Protein AF-A0A6V8PDF4-F1 (afdb_monomer_lite)

Secondary structure (DSSP, 8-state):
-------TT----------B----SSEEEEEEEE-TTS-EEEEEEEEE-PPSSGGGGGG-HHHHGGGTT--GGG-SBGGGTSSBPPPTT-HHHHHHHHHHHHHHHHHHHHHHHTT--

Foldseek 3Di:
DDDDDDDPDDPPPPFDFDWDWDQDQFQGTKTWGAGLVQFTQWIARPDGDDDPDQLVCCRPVVQRCQRGRDHLVQLADVVVVHRHDARVPNNVSSRRVSVVNSVVSVVVNVVSVVPDD

Organism: NCBI:txid2754717

Sequence (117 aa):
SWPSASLPNLSFRSVHPRFGHLIYQGCKSIAVGIGGDGIIKGVRIISHAETPGLGSRITDEEFLRQFEGKRLEELRLAKEGGTIEAITGATISTQAVTTAVGDKAKELMELLTEGMP

InterPro domains:
  IPR007329 FMN-binding [PF04205] (29-103)
  IPR007329 FMN-binding [SM00900] (26-108)
  IPR010209 Ion-translocating oxidoreductase complex, subunit RnfG/RsxG [PTHR36118] (24-106)

Radius of gyration: 16.57 Å; chains: 1; bounding box: 50×34×30 Å

pLDDT: mean 75.72, std 21.13, range [26.88, 95.69]

Structure (mmCIF, N/CA/C/O backbone):
data_AF-A0A6V8PDF4-F1
#
_entry.id   AF-A0A6V8PDF4-F1
#
loop_
_atom_site.group_PDB
_atom_site.id
_atom_site.type_symbol
_atom_site.label_atom_id
_atom_site.label_alt_id
_atom_site.label_comp_id
_atom_site.label_asym_id
_atom_site.label_entity_id
_atom_site.label_seq_id
_atom_site.pdbx_PDB_ins_code
_atom_site.Cartn_x
_atom_site.Cartn_y
_atom_site.Cartn_z
_atom_site.occupancy
_atom_site.B_iso_or_equiv
_atom_site.auth_seq_id
_atom_site.auth_comp_id
_atom_site.auth_asym_id
_atom_site.auth_atom_id
_atom_site.pdbx_PDB_model_num
ATOM 1 N N . SER A 1 1 ? -28.609 -25.020 -2.300 1.00 42.91 1 SER A N 1
ATOM 2 C CA . SER A 1 1 ? -29.701 -24.915 -1.311 1.00 42.91 1 SER A CA 1
ATOM 3 C C . SER A 1 1 ? -29.099 -25.016 0.081 1.00 42.91 1 SER A C 1
ATOM 5 O O . SER A 1 1 ? -28.512 -26.037 0.404 1.00 42.91 1 SER A O 1
ATOM 7 N N . TRP A 1 2 ? -29.165 -23.930 0.851 1.00 26.88 2 TRP A N 1
ATOM 8 C CA . TRP A 1 2 ? -28.723 -23.817 2.250 1.00 26.88 2 TRP A CA 1
ATOM 9 C C . TRP A 1 2 ? -29.932 -23.368 3.092 1.00 26.88 2 TRP A C 1
ATOM 11 O O . TRP A 1 2 ? -30.800 -22.686 2.540 1.00 26.88 2 TRP A O 1
ATOM 21 N N . PRO A 1 3 ? -30.056 -23.779 4.367 1.00 37.69 3 PRO A N 1
ATOM 22 C CA . PRO A 1 3 ? -31.310 -23.666 5.100 1.00 37.69 3 PRO A CA 1
ATOM 23 C C . PRO A 1 3 ? -31.564 -22.237 5.589 1.00 37.69 3 PRO A C 1
ATOM 25 O O . PRO A 1 3 ? -30.674 -21.553 6.089 1.00 37.69 3 PRO A O 1
ATOM 28 N N . SER A 1 4 ? -32.819 -21.813 5.452 1.00 46.00 4 SER A N 1
ATOM 29 C CA . SER A 1 4 ? -33.378 -20.624 6.089 1.00 46.00 4 SER A CA 1
ATOM 30 C C . SER A 1 4 ? -33.492 -20.876 7.594 1.00 46.00 4 SER A C 1
ATOM 32 O O . SER A 1 4 ? -34.210 -21.780 8.016 1.00 46.00 4 SER A O 1
ATOM 34 N N . ALA A 1 5 ? -32.786 -20.084 8.397 1.00 35.16 5 ALA A N 1
ATOM 35 C CA . ALA A 1 5 ? -33.037 -19.956 9.826 1.00 35.16 5 ALA A CA 1
ATOM 36 C C . ALA A 1 5 ? -33.206 -18.466 10.142 1.00 35.16 5 ALA A C 1
ATOM 38 O O . ALA A 1 5 ? -32.256 -17.686 10.105 1.00 35.16 5 ALA A O 1
ATOM 39 N N . SER A 1 6 ? -34.452 -18.072 10.392 1.00 42.47 6 SER A N 1
ATOM 40 C CA . SER A 1 6 ? -34.841 -16.739 10.839 1.00 42.47 6 SER A CA 1
ATOM 41 C C . SER A 1 6 ? -34.505 -16.570 12.321 1.00 42.47 6 SER A C 1
ATOM 43 O O . SER A 1 6 ? -35.117 -17.222 13.168 1.00 42.47 6 SER A O 1
ATOM 45 N N . LEU A 1 7 ? -33.570 -15.676 12.639 1.00 40.62 7 LEU A N 1
ATOM 46 C CA . LEU A 1 7 ? -33.390 -15.149 13.991 1.00 40.62 7 LEU A CA 1
ATOM 47 C C . LEU A 1 7 ? -33.994 -13.737 14.043 1.00 40.62 7 LEU A C 1
ATOM 49 O O . LEU A 1 7 ? -33.633 -12.903 13.207 1.00 40.62 7 LEU A O 1
ATOM 53 N N . PRO A 1 8 ? -34.916 -13.444 14.976 1.00 39.72 8 PRO A N 1
ATOM 54 C CA . PRO A 1 8 ? -35.477 -12.110 15.107 1.00 39.72 8 PRO A CA 1
ATOM 55 C C . PRO A 1 8 ? -34.401 -11.181 15.685 1.00 39.72 8 PRO A C 1
ATOM 57 O O . PRO A 1 8 ? -33.786 -11.500 16.701 1.00 39.72 8 PRO A O 1
ATOM 60 N N . ASN A 1 9 ? -34.201 -10.034 15.025 1.00 33.22 9 ASN A N 1
ATOM 61 C CA . ASN A 1 9 ? -33.393 -8.872 15.446 1.00 33.22 9 ASN A CA 1
ATOM 62 C C . ASN A 1 9 ? -31.969 -8.736 14.870 1.00 33.22 9 ASN A C 1
ATOM 64 O O . ASN A 1 9 ? -31.211 -7.892 15.343 1.00 33.22 9 ASN A O 1
ATOM 68 N N . LEU A 1 10 ? -31.615 -9.455 13.799 1.00 30.91 10 LEU A N 1
ATOM 69 C CA . LEU A 1 10 ? -30.426 -9.124 13.002 1.00 30.91 10 LEU A CA 1
ATOM 70 C C . LEU A 1 10 ? -30.843 -8.493 11.668 1.00 30.91 10 LEU A C 1
ATOM 72 O O . LEU A 1 10 ? -31.258 -9.184 10.740 1.00 30.91 10 LEU A O 1
ATOM 76 N N . SER A 1 11 ? -30.715 -7.169 11.549 1.00 31.81 11 SER A N 1
ATOM 77 C CA . SER A 1 11 ? -30.691 -6.518 10.237 1.00 31.81 11 SER A CA 1
ATOM 78 C C . SER A 1 11 ? -29.396 -6.935 9.534 1.00 31.81 11 SER A C 1
ATOM 80 O O . SER A 1 11 ? -28.364 -6.278 9.671 1.00 31.81 11 SER A O 1
ATOM 82 N N . PHE A 1 12 ? -29.437 -8.037 8.782 1.00 30.06 12 PHE A N 1
ATOM 83 C CA . PHE A 1 12 ? -28.414 -8.363 7.791 1.00 30.06 12 PHE A CA 1
ATOM 84 C C . PHE A 1 12 ? -28.467 -7.309 6.680 1.00 30.06 12 PHE A C 1
ATOM 86 O O . PHE A 1 12 ? -29.086 -7.502 5.635 1.00 30.06 12 PHE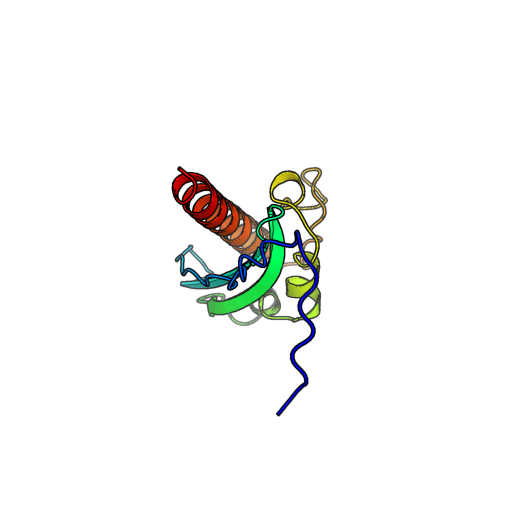 A O 1
ATOM 93 N N . ARG A 1 13 ? -27.801 -6.169 6.883 1.00 30.73 13 ARG A N 1
ATOM 94 C CA . ARG A 1 13 ? -27.408 -5.322 5.758 1.00 30.73 13 ARG A CA 1
ATOM 95 C C . ARG A 1 13 ? -26.190 -6.009 5.150 1.00 30.73 13 ARG A C 1
ATOM 97 O O . ARG A 1 13 ? -25.105 -5.978 5.718 1.00 30.73 13 ARG A O 1
ATOM 104 N N . SER A 1 14 ? -26.404 -6.729 4.049 1.00 30.14 14 SER A N 1
ATOM 105 C CA . SER A 1 14 ? -25.333 -7.357 3.276 1.00 30.14 14 SER A CA 1
ATOM 106 C C . SER A 1 14 ? -24.377 -6.265 2.796 1.00 30.14 14 SER A C 1
ATOM 108 O O . SER A 1 14 ? -24.664 -5.548 1.833 1.00 30.14 14 SER A O 1
ATOM 110 N N . VAL A 1 15 ? -23.271 -6.084 3.518 1.00 33.94 15 VAL A N 1
ATOM 111 C CA . VAL A 1 15 ? -22.233 -5.125 3.151 1.00 33.94 15 VAL A CA 1
ATOM 112 C C . VAL A 1 15 ? -21.466 -5.741 1.990 1.00 33.94 15 VAL A C 1
ATOM 114 O O . VAL A 1 15 ? -20.532 -6.516 2.177 1.00 33.94 15 VAL A O 1
ATOM 117 N N . HIS A 1 16 ? -21.928 -5.467 0.774 1.00 37.72 16 HIS A N 1
ATOM 118 C CA . HIS A 1 16 ? -21.199 -5.835 -0.428 1.00 37.72 16 HIS A CA 1
ATOM 119 C C . HIS A 1 16 ? -19.928 -4.976 -0.470 1.00 37.72 16 HIS A C 1
ATOM 121 O O . HIS A 1 16 ? -20.054 -3.747 -0.475 1.00 37.72 16 HIS A O 1
ATOM 127 N N . PRO A 1 17 ? -18.719 -5.566 -0.492 1.00 40.38 17 PRO A N 1
ATOM 128 C CA . PRO A 1 17 ? -17.501 -4.795 -0.695 1.00 40.38 17 PRO A CA 1
ATOM 129 C C . PRO A 1 17 ? -17.609 -4.096 -2.055 1.00 40.38 17 PRO A C 1
ATOM 131 O O . PRO A 1 17 ? -17.641 -4.746 -3.101 1.00 40.38 17 PRO A O 1
ATOM 134 N N . ARG A 1 18 ? -17.743 -2.766 -2.048 1.00 47.59 18 ARG A N 1
ATOM 135 C CA . ARG A 1 18 ? -17.804 -1.971 -3.277 1.00 47.59 18 ARG A CA 1
ATOM 136 C C . ARG A 1 18 ? -16.384 -1.636 -3.707 1.00 47.59 18 ARG A C 1
ATOM 138 O O . ARG A 1 18 ? -15.701 -0.863 -3.047 1.00 47.59 18 ARG A O 1
ATOM 145 N N . PHE A 1 19 ? -15.946 -2.237 -4.808 1.00 46.69 19 PHE A N 1
ATOM 146 C CA . PHE A 1 19 ? -14.676 -1.912 -5.446 1.00 46.69 19 PHE A CA 1
ATOM 147 C C . PHE A 1 19 ? -14.785 -0.550 -6.130 1.00 46.69 19 PHE A C 1
ATOM 149 O O . PHE A 1 19 ? -15.697 -0.334 -6.926 1.00 46.69 19 PHE A O 1
ATOM 156 N N . GLY A 1 20 ? -13.850 0.357 -5.866 1.00 46.69 20 GLY A N 1
ATOM 157 C CA . GLY A 1 20 ? -13.689 1.556 -6.682 1.00 46.69 20 GLY A CA 1
ATOM 158 C C . GLY A 1 20 ? -12.267 1.672 -7.224 1.00 46.69 20 GLY A C 1
ATOM 159 O O . GLY A 1 20 ? -11.347 1.058 -6.693 1.00 46.69 20 GLY A O 1
ATOM 160 N N . HIS A 1 21 ? -12.104 2.501 -8.253 1.00 45.97 21 HIS A N 1
ATOM 161 C CA . HIS A 1 21 ? -10.873 2.678 -9.025 1.00 45.97 21 HIS A CA 1
ATOM 162 C C . HIS A 1 21 ? -10.306 4.098 -8.846 1.00 45.97 21 HIS A C 1
ATOM 164 O O . HIS A 1 21 ? -11.088 5.046 -8.867 1.00 45.97 21 HIS A O 1
ATOM 170 N N . LEU A 1 22 ? -8.985 4.248 -8.681 1.00 48.34 22 LEU A N 1
ATOM 171 C CA . LEU A 1 22 ? -8.249 5.528 -8.701 1.00 48.34 22 LEU A CA 1
ATOM 172 C C . LEU A 1 22 ? -6.906 5.363 -9.437 1.00 48.34 22 LEU A C 1
ATOM 174 O O . LEU A 1 22 ? -6.357 4.259 -9.465 1.00 48.34 22 LEU A O 1
ATOM 178 N N . ILE A 1 23 ? -6.400 6.463 -10.011 1.00 40.97 23 ILE A N 1
ATOM 179 C CA . ILE A 1 23 ? -5.175 6.539 -10.827 1.00 40.97 23 ILE A CA 1
ATOM 180 C C . ILE A 1 23 ? -4.146 7.436 -10.117 1.00 40.97 23 ILE A C 1
ATOM 182 O O . ILE A 1 23 ? -4.439 8.600 -9.857 1.00 40.97 23 ILE A O 1
ATOM 186 N N . TYR A 1 24 ? -2.938 6.932 -9.841 1.00 51.66 24 TYR A N 1
ATOM 187 C CA . TYR A 1 24 ? -1.809 7.697 -9.285 1.00 51.66 24 TYR A CA 1
ATOM 188 C C . TYR A 1 24 ? -0.527 7.479 -10.114 1.00 51.66 24 TYR A C 1
ATOM 190 O O . TYR A 1 24 ? -0.378 6.472 -10.809 1.00 51.66 24 TYR A O 1
ATOM 198 N N . GLN A 1 25 ? 0.421 8.422 -10.079 1.00 44.78 25 GLN A N 1
ATOM 199 C CA . GLN A 1 25 ? 1.682 8.321 -10.828 1.00 44.78 25 GLN A CA 1
ATOM 200 C C . GLN A 1 25 ? 2.487 7.095 -10.353 1.00 44.78 25 GLN A C 1
ATOM 202 O O . GLN A 1 25 ? 2.971 7.060 -9.228 1.00 44.78 25 GLN A O 1
ATOM 207 N N . GLY A 1 26 ? 2.556 6.061 -11.199 1.00 54.03 26 GLY A N 1
ATOM 208 C CA . GLY A 1 26 ? 3.167 4.754 -10.909 1.00 54.03 26 GLY A CA 1
ATOM 209 C C . GLY A 1 26 ? 2.146 3.618 -10.747 1.00 54.03 26 GLY A C 1
ATOM 210 O O . GLY A 1 26 ? 2.342 2.548 -11.314 1.00 54.03 26 GLY A O 1
ATOM 211 N N . CYS A 1 27 ? 1.000 3.855 -10.099 1.00 61.97 27 CYS A N 1
ATOM 212 C CA . CYS A 1 27 ? -0.099 2.889 -9.947 1.00 61.97 27 CYS A CA 1
ATOM 213 C C . CYS A 1 27 ? -1.338 3.388 -10.699 1.00 61.97 27 CYS A C 1
ATOM 215 O O . CYS A 1 27 ? -2.057 4.267 -10.232 1.00 61.97 27 CYS A O 1
ATOM 217 N N . LYS A 1 28 ? -1.591 2.841 -11.891 1.00 67.50 28 LYS A N 1
ATOM 218 C CA . LYS A 1 28 ? -2.674 3.317 -12.761 1.00 67.50 28 LYS A CA 1
ATOM 219 C C . LYS A 1 28 ? -4.052 2.966 -12.215 1.00 67.50 28 LYS A C 1
ATOM 221 O O . LYS A 1 28 ? -5.009 3.665 -12.514 1.00 67.50 28 LYS A O 1
ATOM 226 N N . SER A 1 29 ? -4.164 1.859 -11.488 1.00 78.94 29 SER A N 1
ATOM 227 C CA . SER A 1 29 ? -5.456 1.303 -11.111 1.00 78.94 29 SER A CA 1
ATOM 228 C C . SER A 1 29 ? -5.328 0.401 -9.893 1.00 78.94 29 SER A C 1
ATOM 230 O O . SER A 1 29 ? -4.603 -0.594 -9.936 1.00 78.94 29 SER A O 1
ATOM 232 N N . ILE A 1 30 ? -6.090 0.697 -8.842 1.00 85.56 30 ILE A N 1
ATOM 233 C CA . ILE A 1 30 ? -6.164 -0.110 -7.622 1.00 85.56 30 ILE A CA 1
ATOM 234 C C . ILE A 1 30 ? -7.614 -0.453 -7.287 1.00 85.56 30 ILE A C 1
ATOM 236 O O . ILE A 1 30 ? -8.518 0.349 -7.510 1.00 85.56 30 ILE A O 1
ATOM 240 N N . ALA A 1 31 ? -7.821 -1.654 -6.762 1.00 88.19 31 ALA A N 1
ATOM 241 C CA . ALA A 1 31 ? -9.054 -2.098 -6.140 1.00 88.19 31 ALA A CA 1
ATOM 242 C C . ALA A 1 31 ? -8.829 -2.224 -4.634 1.00 88.19 31 ALA A C 1
ATOM 244 O O . ALA A 1 31 ? -7.909 -2.915 -4.194 1.00 88.19 31 ALA A O 1
ATOM 245 N N . VAL A 1 32 ? -9.699 -1.585 -3.856 1.00 91.06 32 VAL A N 1
ATOM 246 C CA . VAL A 1 32 ? -9.717 -1.667 -2.392 1.00 91.06 32 VA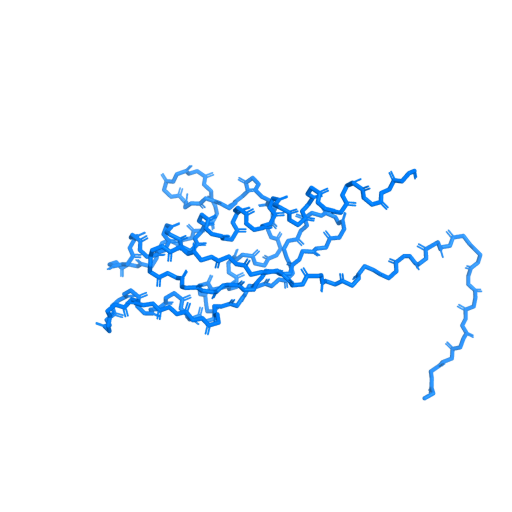L A CA 1
ATOM 247 C C . VAL A 1 32 ? -11.095 -2.149 -1.961 1.00 91.06 32 VAL A C 1
ATOM 249 O O . VAL A 1 32 ? -12.109 -1.612 -2.405 1.00 91.06 32 VAL A O 1
ATOM 252 N N . GLY A 1 33 ? -11.129 -3.181 -1.124 1.00 89.00 33 GLY A N 1
ATOM 253 C CA . GLY A 1 33 ? -12.332 -3.649 -0.449 1.00 89.00 33 GLY A CA 1
ATOM 254 C C . GLY A 1 33 ? -12.333 -3.167 0.995 1.00 89.00 33 GLY A C 1
ATOM 255 O O . GLY A 1 33 ? -11.366 -3.400 1.718 1.00 89.00 33 GLY A O 1
ATOM 256 N N . ILE A 1 34 ? -13.423 -2.538 1.428 1.00 87.69 34 ILE A N 1
ATOM 257 C CA . ILE A 1 34 ? -13.614 -2.073 2.804 1.00 87.69 34 ILE A CA 1
ATOM 258 C C . ILE A 1 34 ? -14.929 -2.617 3.370 1.00 87.69 34 ILE A C 1
ATOM 260 O O . ILE A 1 34 ? -15.921 -2.749 2.650 1.00 87.69 34 ILE A O 1
ATOM 264 N N . GLY A 1 35 ? -14.921 -2.986 4.649 1.00 85.62 35 GLY A N 1
ATOM 265 C CA . GLY A 1 35 ? -16.121 -3.360 5.390 1.00 85.62 35 GLY A CA 1
ATOM 266 C C . GLY A 1 35 ? -16.860 -2.141 5.943 1.00 85.62 35 GLY A C 1
ATOM 267 O O . GLY A 1 35 ? -16.309 -1.049 6.048 1.00 85.62 35 GLY A O 1
ATOM 268 N N . GLY A 1 36 ? -18.117 -2.332 6.348 1.00 82.62 36 GLY A N 1
ATOM 269 C CA . GLY A 1 36 ? -18.923 -1.275 6.984 1.00 82.62 36 GLY A CA 1
ATOM 270 C C . GLY A 1 36 ? -18.405 -0.850 8.366 1.00 82.62 36 GLY A C 1
ATOM 271 O O . GLY A 1 36 ? -18.849 0.148 8.914 1.00 82.62 36 GLY A O 1
ATOM 272 N N . ASP A 1 37 ? -17.451 -1.604 8.910 1.00 83.00 37 ASP A N 1
ATOM 273 C CA . ASP A 1 37 ? -16.667 -1.321 10.112 1.00 83.00 37 ASP A CA 1
ATOM 274 C C . ASP A 1 37 ? -15.481 -0.366 9.856 1.00 83.00 37 ASP A C 1
ATOM 276 O O . ASP A 1 37 ? -14.767 -0.007 10.801 1.00 83.00 37 ASP A O 1
ATOM 280 N N . GLY A 1 38 ? -15.250 0.029 8.597 1.00 83.88 38 GLY A N 1
ATOM 281 C CA . GLY A 1 38 ? -14.109 0.841 8.168 1.00 83.88 38 GLY A CA 1
ATOM 282 C C . GLY A 1 38 ? -12.802 0.051 8.043 1.00 83.88 38 GLY A C 1
ATOM 283 O O . GLY A 1 38 ? -11.734 0.654 7.956 1.00 83.88 38 GLY A O 1
ATOM 284 N N . ILE A 1 39 ? -12.867 -1.287 8.063 1.00 90.50 39 ILE A N 1
ATOM 285 C CA . ILE A 1 39 ? -11.695 -2.168 8.000 1.00 90.50 39 ILE A CA 1
ATOM 286 C C . ILE A 1 39 ? -11.467 -2.638 6.566 1.00 90.50 39 ILE A C 1
ATOM 288 O O . ILE A 1 39 ? -12.384 -3.132 5.903 1.00 90.50 39 ILE A O 1
ATOM 292 N N . ILE A 1 40 ? -10.223 -2.559 6.105 1.00 92.12 40 ILE A N 1
ATOM 293 C CA . ILE A 1 40 ? -9.827 -3.046 4.784 1.00 92.12 40 ILE A CA 1
ATOM 294 C C . ILE A 1 40 ? -9.887 -4.573 4.757 1.00 92.12 40 ILE A C 1
ATOM 296 O O . ILE A 1 40 ? -9.313 -5.261 5.600 1.00 92.12 40 ILE A O 1
ATOM 300 N N . LYS A 1 41 ? -10.599 -5.110 3.769 1.00 92.38 41 LYS A N 1
ATOM 301 C CA . LYS A 1 41 ? -10.773 -6.551 3.546 1.00 92.38 41 LYS A CA 1
ATOM 302 C C . LYS A 1 41 ? -9.845 -7.096 2.463 1.00 92.38 41 LYS A C 1
ATOM 304 O O . LYS A 1 41 ? -9.666 -8.303 2.387 1.00 92.38 41 LYS A O 1
ATOM 309 N N . GLY A 1 42 ? -9.284 -6.230 1.622 1.00 90.75 42 GLY A N 1
ATOM 310 C CA . GLY A 1 42 ? -8.351 -6.638 0.580 1.00 90.75 42 GLY A CA 1
ATOM 311 C C . GLY A 1 42 ? -7.949 -5.495 -0.338 1.00 90.75 42 GLY A C 1
ATOM 312 O O . GLY A 1 42 ? -8.713 -4.552 -0.553 1.00 90.75 42 GLY A O 1
ATOM 313 N N . VAL A 1 43 ? -6.750 -5.613 -0.901 1.00 91.12 43 VAL A N 1
ATOM 314 C CA . VAL A 1 43 ? -6.201 -4.686 -1.892 1.00 91.12 43 VAL A CA 1
ATOM 315 C C . VAL A 1 43 ? -5.659 -5.480 -3.076 1.00 91.12 43 VAL A C 1
ATOM 317 O O . VAL A 1 43 ? -5.046 -6.540 -2.911 1.00 91.12 43 VAL A O 1
ATOM 320 N N . ARG A 1 44 ? -5.893 -4.978 -4.290 1.00 90.62 44 ARG A N 1
ATOM 321 C CA . ARG A 1 44 ? -5.310 -5.508 -5.525 1.00 90.62 44 ARG A CA 1
ATOM 322 C C . ARG A 1 44 ? -4.911 -4.375 -6.456 1.00 90.62 44 ARG A C 1
ATOM 324 O O . ARG A 1 44 ? -5.701 -3.474 -6.719 1.00 90.62 44 ARG A O 1
ATOM 331 N N . ILE A 1 45 ? -3.699 -4.449 -6.992 1.00 88.62 45 ILE A N 1
ATOM 332 C CA . ILE A 1 45 ? -3.249 -3.555 -8.059 1.00 88.62 45 ILE A CA 1
ATOM 333 C C . ILE A 1 45 ? -3.715 -4.150 -9.385 1.00 88.62 45 ILE A C 1
ATOM 335 O O . ILE A 1 45 ? -3.372 -5.279 -9.721 1.00 88.62 45 ILE A O 1
ATOM 339 N N . ILE A 1 46 ? -4.527 -3.396 -10.120 1.00 86.06 46 ILE A N 1
ATOM 340 C CA . ILE A 1 46 ? -5.068 -3.796 -11.425 1.00 86.06 46 ILE A CA 1
ATOM 341 C C . ILE A 1 46 ? -4.081 -3.419 -12.534 1.00 86.06 46 ILE A C 1
ATOM 343 O O . ILE A 1 46 ? -3.927 -4.145 -13.511 1.00 86.06 46 ILE A O 1
ATOM 347 N N . SER A 1 47 ? -3.417 -2.269 -12.405 1.00 82.69 47 SER A N 1
ATOM 348 C CA . SER A 1 47 ? -2.443 -1.802 -13.389 1.00 82.69 47 SER A CA 1
ATOM 349 C C . SER A 1 47 ? -1.451 -0.830 -12.760 1.00 82.69 47 SER A C 1
ATOM 3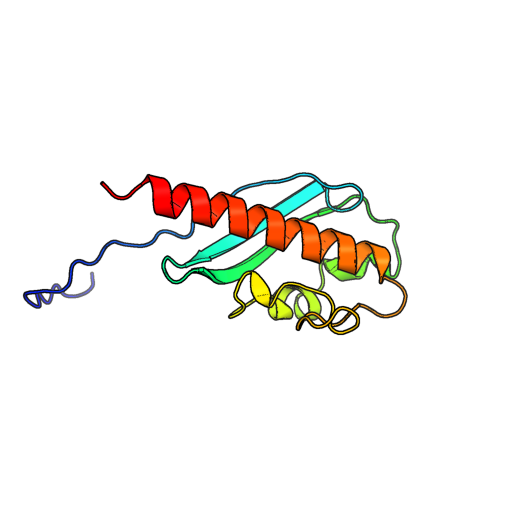51 O O . SER A 1 47 ? -1.827 0.021 -11.953 1.00 82.69 47 SER A O 1
ATOM 353 N N . HIS A 1 48 ? -0.185 -0.926 -13.160 1.00 82.50 48 HIS A N 1
ATOM 354 C CA . HIS A 1 48 ? 0.891 -0.025 -12.756 1.00 82.50 48 HIS A CA 1
ATOM 355 C C . HIS A 1 48 ? 1.768 0.338 -13.964 1.00 82.50 48 HIS A C 1
ATOM 357 O O . HIS A 1 48 ? 1.726 -0.309 -15.010 1.00 82.50 48 HIS A O 1
ATOM 363 N N . ALA A 1 49 ? 2.517 1.428 -13.838 1.00 80.12 49 ALA A N 1
ATOM 364 C CA . ALA A 1 49 ? 3.480 1.927 -14.817 1.00 80.12 49 ALA A CA 1
ATOM 365 C C . ALA A 1 49 ? 4.924 1.877 -14.293 1.00 80.12 49 ALA A C 1
ATOM 367 O O . ALA A 1 49 ? 5.812 2.433 -14.931 1.00 80.12 49 ALA A O 1
ATOM 368 N N . GLU A 1 50 ? 5.145 1.263 -13.126 1.00 75.19 50 GLU A N 1
ATOM 369 C CA . GLU A 1 50 ? 6.477 1.133 -12.534 1.00 75.19 50 GLU A CA 1
ATOM 370 C C . GLU A 1 50 ? 7.469 0.457 -13.481 1.00 75.19 50 GLU A C 1
ATOM 372 O O . GLU A 1 50 ? 7.161 -0.552 -14.122 1.00 75.19 50 GLU A O 1
ATOM 377 N N . THR A 1 51 ? 8.679 1.011 -13.527 1.00 73.69 51 THR A N 1
ATOM 378 C CA . THR A 1 51 ? 9.804 0.433 -14.259 1.00 73.69 51 THR A CA 1
ATOM 379 C C . THR A 1 51 ? 10.113 -0.968 -13.711 1.00 73.69 51 THR A C 1
ATOM 381 O O . THR A 1 51 ? 10.130 -1.145 -12.486 1.00 73.69 51 THR A O 1
ATOM 384 N N . PRO A 1 52 ? 10.388 -1.971 -14.571 1.00 71.69 52 PRO A N 1
ATOM 385 C CA . PRO A 1 52 ? 10.817 -3.291 -14.121 1.00 71.69 52 PRO A CA 1
ATOM 386 C C . PRO A 1 52 ? 11.997 -3.198 -13.148 1.00 71.69 52 PRO A C 1
ATOM 388 O O . PRO A 1 52 ? 12.964 -2.478 -13.396 1.00 71.69 52 PRO A O 1
ATOM 391 N N . GLY A 1 53 ? 11.910 -3.920 -12.033 1.00 77.62 53 GLY A N 1
ATOM 392 C CA . GLY A 1 53 ? 12.866 -3.823 -10.932 1.00 77.62 53 GLY A CA 1
ATOM 393 C C . GLY A 1 53 ? 12.156 -3.794 -9.583 1.00 77.62 53 GLY A C 1
ATOM 394 O O . GLY A 1 53 ? 11.066 -4.344 -9.430 1.00 77.62 53 GLY A O 1
ATOM 395 N N . LEU A 1 54 ? 12.759 -3.138 -8.593 1.00 77.81 54 LEU A N 1
ATOM 396 C CA . LEU A 1 54 ? 12.259 -3.145 -7.214 1.00 77.81 54 LEU A CA 1
ATOM 397 C C . LEU A 1 54 ? 10.851 -2.542 -7.090 1.00 77.81 54 LEU A C 1
ATOM 399 O O . LEU A 1 54 ? 10.043 -3.054 -6.323 1.00 77.81 54 LEU A O 1
ATOM 403 N N . GLY A 1 55 ? 10.538 -1.514 -7.885 1.00 76.12 55 GLY A N 1
ATOM 404 C CA . GLY A 1 55 ? 9.236 -0.840 -7.891 1.00 76.12 55 GLY A CA 1
ATOM 405 C C . GLY A 1 55 ? 8.061 -1.733 -8.291 1.00 76.12 55 GLY A C 1
ATOM 406 O O . GLY A 1 55 ? 6.959 -1.547 -7.792 1.00 76.12 55 GLY A O 1
ATOM 407 N N . SER A 1 56 ? 8.292 -2.760 -9.118 1.00 80.94 56 SER A N 1
ATOM 408 C CA . SER A 1 56 ? 7.244 -3.705 -9.540 1.00 80.94 56 SER A CA 1
ATOM 409 C C . SER A 1 56 ? 6.747 -4.625 -8.419 1.00 80.94 56 SER A C 1
ATOM 411 O O . SER A 1 56 ? 5.628 -5.122 -8.483 1.00 80.94 56 SER A O 1
ATOM 413 N N . ARG A 1 57 ? 7.523 -4.770 -7.338 1.00 88.00 57 ARG A N 1
ATOM 414 C CA . ARG A 1 57 ? 7.182 -5.608 -6.176 1.00 88.00 57 ARG A CA 1
ATOM 415 C C . ARG A 1 57 ? 5.976 -5.105 -5.384 1.00 88.00 57 ARG A C 1
ATOM 417 O O . ARG A 1 57 ? 5.479 -5.797 -4.506 1.00 88.00 57 ARG A O 1
ATOM 424 N N . ILE A 1 58 ? 5.458 -3.920 -5.704 1.00 87.50 58 ILE A N 1
ATOM 425 C CA . ILE A 1 58 ? 4.179 -3.446 -5.166 1.00 87.50 58 ILE A CA 1
ATOM 426 C C . ILE A 1 58 ? 3.001 -4.369 -5.517 1.00 87.50 58 ILE A C 1
ATOM 428 O O . ILE A 1 58 ? 1.956 -4.283 -4.880 1.00 87.50 58 ILE A O 1
ATOM 432 N N . THR A 1 59 ? 3.134 -5.237 -6.525 1.00 89.44 59 THR A N 1
ATOM 433 C CA . THR A 1 59 ? 2.114 -6.242 -6.854 1.00 89.44 59 THR A CA 1
ATOM 434 C C . THR A 1 59 ? 2.244 -7.526 -6.037 1.00 89.44 59 THR A C 1
ATOM 436 O O . THR A 1 59 ? 1.365 -8.382 -6.136 1.00 89.44 59 THR A O 1
ATOM 439 N N . ASP A 1 60 ? 3.316 -7.679 -5.252 1.00 92.44 60 ASP A N 1
ATOM 440 C CA . ASP A 1 60 ? 3.565 -8.878 -4.456 1.00 92.44 60 ASP A CA 1
ATOM 441 C C . ASP A 1 60 ? 2.475 -9.028 -3.386 1.00 92.44 60 ASP A C 1
ATOM 443 O O . ASP A 1 60 ? 2.146 -8.085 -2.660 1.00 92.44 60 ASP A O 1
ATOM 447 N N . GLU A 1 61 ? 1.925 -10.237 -3.245 1.00 91.81 61 GLU A N 1
ATOM 448 C CA . GLU A 1 61 ? 0.875 -10.496 -2.254 1.00 91.81 61 GLU A CA 1
ATOM 449 C C . GLU A 1 61 ? 1.349 -10.226 -0.823 1.00 91.81 61 GLU A C 1
ATOM 451 O O . GLU A 1 61 ? 0.565 -9.770 0.002 1.00 91.81 61 GLU A O 1
ATOM 456 N N . GLU A 1 62 ? 2.630 -10.461 -0.530 1.00 91.75 62 GLU A N 1
ATOM 457 C CA . GLU A 1 62 ? 3.225 -10.176 0.779 1.00 91.75 62 GLU A CA 1
ATOM 458 C C . GLU A 1 62 ? 3.093 -8.695 1.153 1.00 91.75 62 GLU A C 1
ATOM 460 O O . GLU A 1 62 ? 2.739 -8.369 2.284 1.00 91.75 62 GLU A O 1
ATOM 465 N N . PHE A 1 63 ? 3.305 -7.795 0.190 1.00 93.38 63 PHE A N 1
ATOM 466 C CA . PHE A 1 63 ? 3.115 -6.365 0.397 1.00 93.38 63 PHE A CA 1
ATOM 467 C C .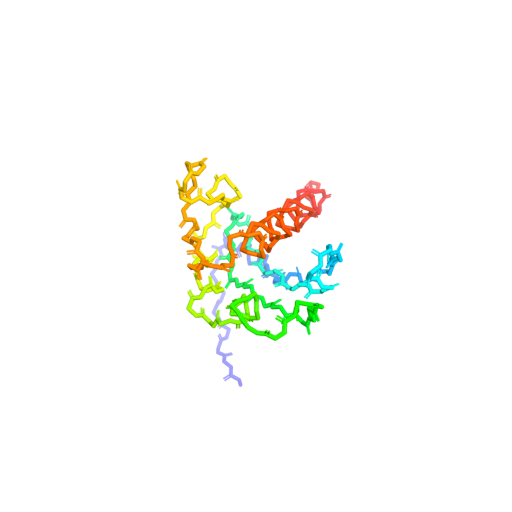 PHE A 1 63 ? 1.627 -6.007 0.500 1.00 93.38 63 PHE A C 1
ATOM 469 O O . PHE A 1 63 ? 1.214 -5.322 1.435 1.00 93.38 63 PHE A O 1
ATOM 476 N N . LEU A 1 64 ? 0.794 -6.511 -0.416 1.00 93.44 64 LEU A N 1
ATOM 477 C CA . LEU A 1 64 ? -0.635 -6.178 -0.451 1.00 93.44 64 LEU A CA 1
ATOM 478 C C . LEU A 1 64 ? -1.423 -6.698 0.764 1.00 93.44 64 LEU A C 1
ATOM 480 O O . LEU A 1 64 ? -2.432 -6.101 1.140 1.00 93.44 64 LEU A O 1
ATOM 484 N N . ARG A 1 65 ? -0.971 -7.776 1.411 1.00 94.88 65 ARG A N 1
ATOM 485 C CA . ARG A 1 65 ? -1.611 -8.317 2.622 1.00 94.88 65 ARG A CA 1
ATOM 486 C C . ARG A 1 65 ? -1.393 -7.458 3.860 1.00 94.88 65 ARG A C 1
ATOM 488 O O . ARG A 1 65 ? -2.183 -7.559 4.791 1.00 94.88 65 ARG A O 1
ATOM 495 N N . GLN A 1 66 ? -0.397 -6.571 3.868 1.00 95.69 66 GLN A N 1
ATOM 496 C CA . GLN A 1 66 ? -0.174 -5.653 4.993 1.00 95.69 66 GLN A CA 1
ATOM 497 C C . GLN A 1 66 ? -1.345 -4.683 5.208 1.00 95.69 66 GLN A C 1
ATOM 499 O O . GLN A 1 66 ? -1.543 -4.183 6.312 1.00 95.69 66 GLN A O 1
ATOM 504 N N . PHE A 1 67 ? -2.136 -4.438 4.160 1.00 94.69 67 PHE A N 1
ATOM 505 C CA . PHE A 1 67 ? -3.318 -3.583 4.206 1.00 94.69 67 PHE A CA 1
ATOM 506 C C . PHE A 1 67 ? -4.545 -4.291 4.796 1.00 94.69 67 PHE A C 1
ATOM 508 O O . PHE A 1 67 ? -5.473 -3.627 5.249 1.00 94.69 67 PHE A O 1
ATOM 515 N N . GLU A 1 68 ? -4.594 -5.625 4.781 1.00 93.62 68 GLU A N 1
ATOM 516 C CA . GLU A 1 68 ? -5.748 -6.381 5.271 1.00 93.62 68 GLU A CA 1
ATOM 517 C C . GLU A 1 68 ? -5.881 -6.252 6.795 1.00 93.62 68 GLU A C 1
ATOM 519 O O . GLU A 1 68 ? -4.912 -6.359 7.544 1.00 93.62 68 GLU A O 1
ATOM 524 N N . GLY A 1 69 ? -7.102 -6.007 7.274 1.00 93.25 69 GLY A N 1
ATOM 525 C CA . GLY A 1 69 ? -7.373 -5.826 8.701 1.00 93.25 69 GLY A CA 1
ATOM 526 C C . GLY A 1 69 ? -7.012 -4.443 9.253 1.00 93.25 69 GLY A C 1
ATOM 527 O O . GLY A 1 69 ? -7.219 -4.216 10.443 1.00 93.25 69 GLY A O 1
ATOM 528 N N . LYS A 1 70 ? -6.524 -3.519 8.415 1.00 93.69 70 LYS A N 1
ATOM 529 C CA . LYS A 1 70 ? -6.139 -2.158 8.812 1.00 93.69 70 LYS A CA 1
ATOM 530 C C . LYS A 1 70 ? -7.270 -1.145 8.664 1.00 93.69 70 LYS A C 1
ATOM 532 O O . LYS A 1 70 ? -8.119 -1.262 7.774 1.00 93.69 70 LYS A O 1
ATOM 537 N N . ARG A 1 71 ? -7.259 -0.137 9.537 1.00 92.31 71 ARG A N 1
ATOM 538 C CA . ARG A 1 71 ? -8.050 1.099 9.423 1.00 92.31 71 ARG A CA 1
ATOM 539 C C . ARG A 1 71 ? -7.270 2.182 8.684 1.00 92.31 71 ARG A C 1
ATOM 541 O O . ARG A 1 71 ? -6.052 2.109 8.547 1.00 92.31 71 ARG A O 1
ATOM 548 N N . LEU A 1 72 ? -7.976 3.223 8.247 1.00 88.12 72 LEU A N 1
ATOM 549 C CA . LEU A 1 72 ? -7.391 4.349 7.515 1.00 88.12 72 LEU A CA 1
ATOM 550 C C . LEU A 1 72 ? -6.262 5.046 8.292 1.00 88.12 72 LEU A C 1
ATOM 552 O O . LEU A 1 72 ? -5.255 5.407 7.692 1.00 88.12 72 LEU A O 1
ATOM 556 N N . GLU A 1 73 ? -6.386 5.192 9.615 1.00 88.88 73 GLU A N 1
ATOM 557 C CA . GLU A 1 73 ? -5.323 5.779 10.442 1.00 88.88 73 GLU A CA 1
ATOM 558 C C . GLU A 1 73 ? -4.014 4.968 10.463 1.00 88.88 73 GLU A C 1
ATOM 560 O O . GLU A 1 73 ? -2.950 5.540 10.704 1.00 88.88 73 GLU A O 1
ATOM 565 N N . GLU A 1 74 ? -4.073 3.664 10.174 1.00 90.56 74 GLU A N 1
ATOM 566 C CA . GLU A 1 74 ? -2.918 2.758 10.170 1.00 90.56 74 GLU A CA 1
ATOM 567 C C . GLU A 1 74 ? -2.192 2.716 8.814 1.00 90.56 74 GLU A C 1
ATOM 569 O O . GLU A 1 74 ? -1.072 2.194 8.728 1.00 90.56 74 GLU A O 1
ATOM 574 N N . LEU A 1 75 ? -2.810 3.270 7.761 1.00 91.69 75 LEU A N 1
ATOM 575 C CA . LEU A 1 75 ? -2.311 3.275 6.384 1.00 91.69 75 LEU A CA 1
ATOM 576 C C . LEU A 1 75 ? -1.246 4.346 6.141 1.00 91.69 75 LEU A C 1
ATOM 578 O O . LEU A 1 75 ? -1.402 5.261 5.333 1.00 91.69 75 LEU A O 1
ATOM 582 N N . ARG A 1 76 ? -0.132 4.220 6.851 1.00 92.88 76 ARG A N 1
ATOM 583 C CA . ARG A 1 76 ? 1.090 4.986 6.599 1.00 92.88 76 ARG A CA 1
ATOM 584 C C . ARG A 1 76 ? 2.283 4.056 6.641 1.00 92.88 76 ARG A C 1
ATOM 586 O O . ARG A 1 76 ? 2.202 2.953 7.187 1.00 92.88 76 ARG A O 1
ATOM 593 N N . LEU A 1 77 ? 3.398 4.515 6.088 1.00 92.94 77 LEU A N 1
ATOM 594 C CA . LEU A 1 77 ? 4.635 3.762 6.202 1.00 92.94 77 LEU A CA 1
ATOM 595 C C . LEU A 1 77 ? 5.062 3.671 7.672 1.00 92.94 77 LEU A C 1
ATOM 597 O O . LEU A 1 77 ? 4.886 4.627 8.428 1.00 92.94 77 LEU A O 1
ATOM 601 N N . ALA A 1 78 ? 5.662 2.554 8.076 1.00 93.19 78 ALA A N 1
ATOM 602 C CA . ALA A 1 78 ? 6.161 2.350 9.437 1.00 93.19 78 ALA A CA 1
ATOM 603 C C . ALA A 1 78 ? 7.140 3.462 9.859 1.00 93.19 78 ALA A C 1
ATOM 605 O O . ALA A 1 78 ? 7.059 3.998 10.963 1.00 93.19 78 ALA A O 1
ATOM 606 N N . LYS A 1 79 ? 7.982 3.923 8.921 1.00 89.31 79 LYS A N 1
ATOM 607 C CA . LYS A 1 79 ? 8.894 5.070 9.107 1.00 89.31 79 LYS A CA 1
ATOM 608 C C . LYS A 1 79 ? 8.173 6.405 9.399 1.00 89.31 79 LYS A C 1
ATOM 610 O O . LYS A 1 79 ? 8.799 7.342 9.879 1.00 89.31 79 LYS A O 1
ATOM 615 N N . GLU A 1 80 ? 6.886 6.504 9.067 1.00 87.31 80 GLU A N 1
ATOM 616 C CA . GLU A 1 80 ? 6.012 7.679 9.229 1.00 87.31 80 GLU A CA 1
ATOM 617 C C . GLU A 1 80 ? 4.986 7.473 10.363 1.00 87.31 80 GLU A C 1
ATOM 619 O O . GLU A 1 80 ? 4.026 8.234 10.483 1.00 87.31 80 GLU A O 1
ATOM 624 N N . GLY A 1 81 ? 5.171 6.440 11.197 1.00 86.81 81 GLY A N 1
ATOM 625 C CA . GLY A 1 81 ? 4.290 6.123 12.325 1.00 86.81 81 GLY A CA 1
ATOM 626 C C . GLY A 1 81 ? 3.043 5.314 11.959 1.00 86.81 81 GLY A C 1
ATOM 627 O O . GLY A 1 81 ? 2.105 5.267 12.751 1.00 86.81 81 GLY A O 1
ATOM 628 N N . GLY A 1 82 ? 3.003 4.710 10.767 1.00 91.50 82 GLY A N 1
ATOM 629 C CA . GLY A 1 82 ? 1.967 3.749 10.383 1.00 91.50 82 GLY A CA 1
ATOM 630 C C . GLY A 1 82 ? 2.391 2.297 10.567 1.00 91.50 82 GLY A C 1
ATOM 631 O O . GLY A 1 82 ? 3.278 1.985 11.357 1.00 91.50 82 GLY A O 1
ATOM 632 N N . THR A 1 83 ? 1.738 1.404 9.826 1.00 93.50 83 THR A N 1
ATOM 633 C CA . THR A 1 83 ? 1.923 -0.052 9.957 1.00 93.50 83 THR A CA 1
ATOM 634 C C . THR A 1 83 ? 2.399 -0.737 8.678 1.00 93.50 83 THR A C 1
ATOM 636 O O . THR A 1 83 ? 2.619 -1.944 8.690 1.00 93.50 83 THR A O 1
ATOM 639 N N . ILE A 1 84 ? 2.553 0.014 7.583 1.00 95.38 84 ILE A N 1
ATOM 640 C CA . ILE A 1 84 ? 2.955 -0.530 6.285 1.00 95.38 84 ILE A CA 1
ATOM 641 C C . ILE A 1 84 ? 4.480 -0.501 6.167 1.00 95.38 84 ILE A C 1
ATOM 643 O O . ILE A 1 84 ? 5.110 0.558 6.180 1.00 95.38 84 ILE A O 1
ATOM 647 N N . GLU A 1 85 ? 5.084 -1.668 6.026 1.00 95.56 85 GLU A N 1
ATOM 648 C CA . GLU A 1 85 ? 6.509 -1.830 5.791 1.00 95.56 85 GLU A CA 1
ATOM 649 C C . GLU A 1 85 ? 6.863 -1.488 4.344 1.00 95.56 85 GLU A C 1
ATOM 651 O O . GLU A 1 85 ? 6.235 -1.942 3.382 1.00 95.56 85 GLU A O 1
ATOM 656 N N . ALA A 1 86 ? 7.905 -0.672 4.185 1.00 93.31 86 ALA A N 1
ATOM 657 C CA . ALA A 1 86 ? 8.372 -0.273 2.869 1.00 93.31 86 ALA A CA 1
ATOM 658 C C . ALA A 1 86 ? 9.154 -1.397 2.187 1.00 93.31 86 ALA A C 1
ATOM 660 O O . ALA A 1 86 ? 10.034 -2.014 2.788 1.00 93.31 86 ALA A O 1
ATOM 661 N N . ILE A 1 87 ? 8.911 -1.601 0.891 1.00 91.88 87 ILE A N 1
ATOM 662 C CA . ILE A 1 87 ? 9.723 -2.520 0.095 1.00 91.88 87 ILE A CA 1
ATOM 663 C C . ILE A 1 87 ? 11.118 -1.907 -0.066 1.00 91.88 87 ILE A C 1
ATOM 665 O O . ILE A 1 87 ? 11.273 -0.787 -0.566 1.00 91.88 87 ILE A O 1
ATOM 669 N N . THR A 1 88 ? 12.154 -2.645 0.342 1.00 90.38 88 THR A N 1
ATOM 670 C CA . THR A 1 88 ? 13.545 -2.187 0.249 1.00 90.38 88 THR A CA 1
ATOM 671 C C . THR A 1 88 ? 13.904 -1.808 -1.190 1.00 90.38 88 THR A C 1
ATOM 673 O O . THR A 1 88 ? 13.773 -2.611 -2.113 1.00 90.38 88 THR A O 1
ATOM 676 N N . GLY A 1 89 ? 14.358 -0.564 -1.373 1.00 88.19 89 GLY A N 1
ATOM 677 C CA . GLY A 1 89 ? 14.712 0.005 -2.678 1.00 88.19 89 GLY A CA 1
ATOM 678 C C . GLY A 1 89 ? 13.522 0.331 -3.593 1.00 88.19 89 GLY A C 1
ATOM 679 O O . GLY A 1 89 ? 13.728 0.668 -4.754 1.00 88.19 89 GLY A O 1
ATOM 680 N N . ALA A 1 90 ? 12.295 0.290 -3.068 1.00 87.69 90 ALA A N 1
ATOM 681 C CA . ALA A 1 90 ? 11.068 0.724 -3.737 1.00 87.69 90 ALA A CA 1
ATOM 682 C C . ALA A 1 90 ? 10.207 1.613 -2.823 1.00 87.69 90 ALA A C 1
ATOM 684 O O . ALA A 1 90 ? 8.977 1.567 -2.848 1.00 87.69 90 ALA A O 1
ATOM 685 N N . THR A 1 91 ? 10.851 2.437 -1.991 1.00 87.94 91 THR A N 1
ATOM 686 C CA . THR A 1 91 ? 10.176 3.290 -1.000 1.00 87.94 91 THR A CA 1
ATOM 687 C C . THR A 1 91 ? 9.189 4.266 -1.639 1.00 87.94 91 THR A C 1
ATOM 689 O O . THR A 1 91 ? 8.108 4.463 -1.095 1.00 87.94 91 THR A O 1
ATOM 692 N N . ILE A 1 92 ? 9.533 4.852 -2.792 1.00 86.62 92 ILE A N 1
ATOM 693 C CA . ILE A 1 92 ? 8.664 5.802 -3.506 1.00 86.62 92 ILE A CA 1
ATOM 694 C C . ILE A 1 92 ? 7.404 5.097 -4.022 1.00 86.62 92 ILE A C 1
ATOM 696 O O . ILE A 1 92 ? 6.295 5.553 -3.761 1.00 86.62 92 ILE A O 1
ATOM 700 N N . SER A 1 93 ? 7.562 3.941 -4.668 1.00 87.00 93 SER 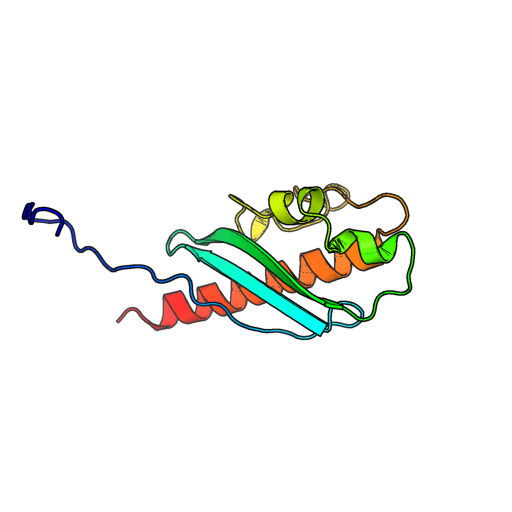A N 1
ATOM 701 C CA . SER A 1 93 ? 6.458 3.122 -5.180 1.00 87.00 93 SER A CA 1
ATOM 702 C C . SER A 1 93 ? 5.572 2.601 -4.044 1.00 87.00 93 SER A C 1
ATOM 704 O O . SER A 1 93 ? 4.346 2.642 -4.133 1.00 87.00 93 SER A O 1
ATOM 706 N N . THR A 1 94 ? 6.186 2.177 -2.934 1.00 90.56 94 THR A N 1
ATOM 707 C CA . THR A 1 94 ? 5.475 1.736 -1.723 1.00 90.56 94 THR A CA 1
ATOM 708 C C . THR A 1 94 ? 4.641 2.875 -1.133 1.00 90.56 94 THR A C 1
ATOM 710 O O . THR A 1 94 ? 3.470 2.682 -0.801 1.00 90.56 94 THR A O 1
ATOM 713 N N . GLN A 1 95 ? 5.218 4.076 -1.030 1.00 90.06 95 GLN A N 1
ATOM 714 C CA . GLN A 1 95 ? 4.517 5.259 -0.537 1.00 90.06 95 GLN A CA 1
ATOM 715 C C . GLN A 1 95 ? 3.337 5.620 -1.444 1.00 90.06 95 GLN A C 1
ATOM 717 O O . GLN A 1 95 ? 2.231 5.810 -0.948 1.00 90.06 95 GLN A O 1
ATOM 722 N N . ALA A 1 96 ? 3.546 5.617 -2.763 1.00 87.81 96 ALA A N 1
ATOM 723 C CA . ALA A 1 96 ? 2.505 5.891 -3.750 1.00 87.81 96 ALA A CA 1
ATOM 724 C C . ALA A 1 96 ? 1.312 4.930 -3.625 1.00 87.81 96 ALA A C 1
ATOM 726 O O . ALA A 1 96 ? 0.163 5.370 -3.609 1.00 87.81 96 ALA A O 1
ATOM 727 N N . VAL A 1 97 ? 1.565 3.623 -3.484 1.00 89.69 97 VAL A N 1
ATOM 728 C CA . VAL A 1 97 ? 0.485 2.645 -3.283 1.00 89.69 97 VAL A CA 1
ATOM 729 C C . VAL A 1 97 ? -0.194 2.835 -1.932 1.00 89.69 97 VAL A C 1
ATOM 731 O O . VAL A 1 97 ? -1.419 2.808 -1.871 1.00 89.69 97 VAL A O 1
ATOM 734 N N . THR A 1 98 ? 0.567 3.082 -0.865 1.00 92.69 98 THR A N 1
ATOM 735 C CA . THR A 1 98 ? 0.003 3.300 0.476 1.00 92.69 98 THR A CA 1
ATOM 736 C C . THR A 1 98 ? -0.954 4.491 0.493 1.00 92.69 98 THR A C 1
ATOM 738 O O . THR A 1 98 ? -2.080 4.370 0.975 1.00 92.69 98 THR A O 1
ATOM 741 N N . THR A 1 99 ? -0.550 5.611 -0.112 1.00 90.12 99 THR A N 1
ATOM 742 C CA . THR A 1 99 ? -1.403 6.793 -0.285 1.00 90.12 99 THR A CA 1
ATOM 743 C C . THR A 1 99 ? -2.633 6.475 -1.132 1.00 90.12 99 THR A C 1
ATOM 745 O O . THR A 1 99 ? -3.744 6.778 -0.711 1.00 90.12 99 THR A O 1
ATOM 748 N N . ALA A 1 100 ? -2.472 5.784 -2.265 1.00 88.62 100 ALA A N 1
ATOM 749 C CA . ALA A 1 100 ? -3.595 5.429 -3.134 1.00 88.62 100 ALA A CA 1
ATOM 750 C C . ALA A 1 100 ? -4.632 4.524 -2.442 1.00 88.62 100 ALA A C 1
ATOM 752 O O . ALA A 1 100 ? -5.835 4.706 -2.640 1.00 88.62 100 ALA A O 1
ATOM 753 N N . VAL A 1 101 ? -4.194 3.565 -1.613 1.00 90.81 101 VAL A N 1
ATOM 754 C CA . VAL A 1 101 ? -5.110 2.746 -0.800 1.00 90.81 101 VAL A CA 1
ATOM 755 C C . VAL A 1 101 ? -5.846 3.616 0.214 1.00 90.81 101 VAL A C 1
ATOM 757 O O . VAL A 1 101 ? -7.060 3.478 0.349 1.00 90.81 101 VAL A O 1
ATOM 760 N N . GLY A 1 102 ? -5.134 4.508 0.909 1.00 91.06 102 GLY A N 1
ATOM 761 C CA . GLY A 1 102 ? -5.719 5.406 1.904 1.00 91.06 102 GLY A CA 1
ATOM 762 C C . GLY A 1 102 ? -6.775 6.333 1.312 1.00 91.06 102 GLY A C 1
ATOM 763 O O . GLY A 1 102 ? -7.909 6.360 1.790 1.00 91.06 102 GLY A O 1
ATOM 764 N N . ASP A 1 103 ? -6.441 7.017 0.222 1.00 89.94 103 ASP A N 1
ATOM 765 C CA . ASP A 1 103 ? -7.366 7.910 -0.477 1.00 89.94 103 ASP A CA 1
ATOM 766 C C . ASP A 1 103 ? -8.614 7.153 -0.938 1.00 89.94 103 ASP A C 1
ATOM 768 O O . ASP A 1 103 ? -9.741 7.617 -0.741 1.00 89.94 103 ASP A O 1
ATOM 772 N N . LYS A 1 104 ? -8.436 5.933 -1.466 1.00 87.38 104 LYS A N 1
ATOM 773 C CA . LYS A 1 104 ? -9.575 5.128 -1.901 1.00 87.38 104 LYS A CA 1
ATOM 774 C C . LYS A 1 104 ? -10.430 4.623 -0.750 1.00 87.38 104 LYS A C 1
ATOM 776 O O . LYS A 1 104 ? -11.655 4.644 -0.838 1.00 87.38 104 LYS A O 1
ATOM 781 N N . ALA A 1 105 ? -9.806 4.161 0.327 1.00 89.44 105 ALA A N 1
ATOM 782 C CA . ALA A 1 105 ? -10.518 3.723 1.517 1.00 89.44 105 ALA A CA 1
ATOM 783 C C . ALA A 1 105 ? -11.345 4.872 2.112 1.00 89.44 105 ALA A C 1
ATOM 785 O O . ALA A 1 105 ? -12.490 4.653 2.500 1.00 89.44 105 ALA A O 1
ATOM 786 N N . LYS A 1 106 ? -10.804 6.097 2.116 1.00 89.12 106 LYS A N 1
ATOM 787 C CA . LYS A 1 106 ? -11.512 7.296 2.568 1.00 89.12 106 LYS A CA 1
ATOM 788 C C . LYS A 1 106 ? -12.737 7.607 1.705 1.00 89.12 106 LYS A C 1
ATOM 790 O O . LYS A 1 106 ? -13.828 7.728 2.251 1.00 89.12 106 LYS A O 1
ATOM 795 N N . GLU A 1 107 ? -12.580 7.653 0.382 1.00 87.31 107 GLU A N 1
ATOM 796 C CA . GLU A 1 107 ? -13.696 7.864 -0.558 1.00 87.31 107 GLU A CA 1
ATOM 797 C C . GLU A 1 107 ? -14.796 6.805 -0.364 1.00 87.31 107 GLU A C 1
ATOM 799 O O . GLU A 1 107 ? -15.984 7.117 -0.293 1.00 87.31 107 GLU A O 1
ATOM 804 N N . LEU A 1 108 ? -14.409 5.532 -0.224 1.00 86.06 108 LEU A N 1
ATOM 805 C CA . LEU A 1 108 ? -15.361 4.449 0.019 1.00 86.06 108 LEU A CA 1
ATOM 806 C C . LEU A 1 108 ? -16.077 4.600 1.371 1.00 86.06 108 LEU A C 1
ATOM 808 O O . LEU A 1 108 ? -17.263 4.286 1.449 1.00 86.06 108 LEU A O 1
ATOM 812 N N . MET A 1 109 ? -15.401 5.087 2.417 1.00 84.06 109 MET A N 1
ATOM 813 C CA . MET A 1 109 ? -16.034 5.371 3.711 1.00 84.06 109 MET A CA 1
ATOM 814 C C . MET A 1 109 ? -17.013 6.544 3.647 1.00 84.06 109 MET A C 1
ATOM 816 O O . MET A 1 109 ? -18.098 6.444 4.220 1.00 84.06 109 MET A O 1
ATOM 820 N N . GLU A 1 110 ? -16.676 7.623 2.938 1.00 85.19 110 GLU A N 1
ATOM 821 C CA . GLU A 1 110 ? -17.582 8.760 2.720 1.00 85.19 110 GLU A CA 1
ATOM 822 C C . GLU A 1 110 ? -18.869 8.281 2.026 1.00 85.19 110 GLU A C 1
ATOM 824 O O . GLU A 1 110 ? -19.968 8.494 2.538 1.00 85.19 110 GLU A O 1
ATOM 829 N N . LEU A 1 111 ? -18.739 7.469 0.971 1.00 82.25 111 LEU A N 1
ATOM 830 C CA . LEU A 1 111 ? -19.880 6.868 0.268 1.00 82.25 111 LEU A CA 1
ATOM 831 C C . LEU A 1 111 ? -20.698 5.880 1.116 1.00 82.25 111 LEU A C 1
ATOM 833 O O . LEU A 1 111 ? -21.892 5.698 0.871 1.00 82.25 111 LEU A O 1
ATOM 837 N N . LEU A 1 112 ? -20.072 5.178 2.062 1.00 76.38 112 LEU A N 1
ATOM 838 C CA . LEU A 1 112 ? -20.782 4.295 2.994 1.00 76.38 112 LEU A CA 1
ATOM 839 C C . LEU A 1 112 ? -21.560 5.094 4.046 1.00 76.38 112 LEU A C 1
ATOM 841 O O . LEU A 1 112 ? -22.620 4.645 4.482 1.00 76.38 112 LEU A O 1
ATOM 845 N N . THR A 1 113 ? -21.054 6.270 4.418 1.00 73.50 113 THR A N 1
ATOM 846 C CA . THR A 1 113 ? -21.650 7.144 5.433 1.00 73.50 113 THR A CA 1
ATOM 847 C C . THR A 1 113 ? -22.803 7.973 4.855 1.00 73.50 113 THR A C 1
ATOM 849 O O . THR A 1 113 ? -23.839 8.098 5.498 1.00 73.50 113 THR A O 1
ATOM 852 N N . GLU A 1 114 ? -22.696 8.443 3.607 1.00 66.25 114 GLU A N 1
ATOM 853 C CA . GLU A 1 114 ? -23.764 9.178 2.899 1.00 66.25 114 GLU A CA 1
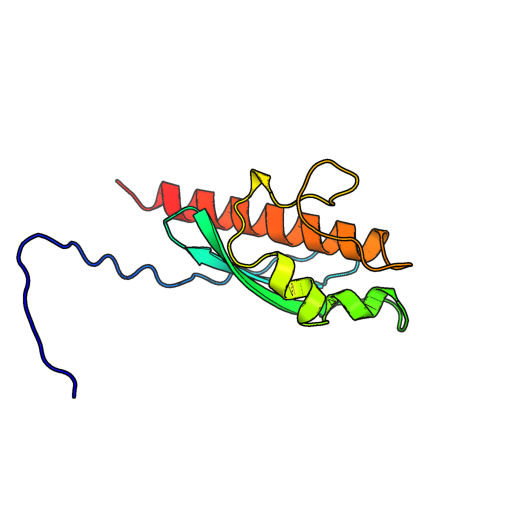ATOM 854 C C . GLU A 1 114 ? -24.987 8.304 2.538 1.00 66.25 114 GLU A C 1
ATOM 856 O O . GLU A 1 114 ? -26.072 8.814 2.266 1.00 66.25 114 GLU A O 1
ATOM 861 N N . GLY A 1 115 ? -24.847 6.973 2.564 1.00 54.94 115 GLY A N 1
ATOM 862 C CA . GLY A 1 115 ? -25.916 6.005 2.272 1.00 54.94 115 GLY A CA 1
ATOM 863 C C . GLY A 1 115 ? -26.783 5.585 3.473 1.00 54.94 115 GLY A C 1
ATOM 864 O O . GLY A 1 115 ? -27.489 4.565 3.394 1.00 54.94 115 GLY A O 1
ATOM 865 N N . MET A 1 116 ? -26.705 6.304 4.595 1.00 48.44 116 MET A N 1
ATOM 866 C CA . MET A 1 116 ? -27.515 6.067 5.793 1.00 48.44 116 MET A CA 1
ATOM 867 C C . MET A 1 116 ? -28.351 7.318 6.123 1.00 48.44 116 MET A C 1
ATOM 869 O O . MET A 1 116 ? -27.831 8.222 6.773 1.00 48.44 116 MET A O 1
ATOM 873 N N . PRO A 1 117 ? -29.616 7.407 5.660 1.00 48.84 117 PRO A N 1
ATOM 874 C CA . PRO A 1 117 ? -30.612 8.238 6.331 1.00 48.84 117 PRO A CA 1
ATOM 875 C C . PRO A 1 117 ? -30.942 7.686 7.724 1.00 48.84 117 PRO A C 1
ATOM 877 O O . PRO A 1 117 ? -30.851 6.446 7.910 1.00 48.84 117 PRO A O 1
#